Protein AF-A0A519RRS4-F1 (afdb_monomer_lite)

Foldseek 3Di:
DCPVVVVVVVVVPPPPPPPDDPPPPPPDDPDPPPPPPADWAWDDKDWDFDDDDPVDTRTQKIKTWTAHPVPRHIDIDMDGD

Sequence (81 aa):
AAALLVLGLLASSLHTDAAAAPQGTALTFPVPSGVANQQSVLDRIYLHIEGGTFWVPNVKYVELKGTLPTTREAVVSRFTV

Radius of gyration: 24.12 Å; chains: 1; bounding box: 41×36×73 Å

pLDDT: mean 74.48, std 18.28, range [42.84, 96.06]

Secondary structure (DSSP, 8-state):
--HHHHHHHHHTT---------------PPPPTT------EEEEEEEEEEEEETTEEEEEEEEEEEE-TTT--EEEEEEE-

Structure (mmCIF, N/CA/C/O backbone):
data_AF-A0A519RRS4-F1
#
_entry.id   AF-A0A519RRS4-F1
#
loop_
_atom_site.group_PDB
_atom_site.id
_atom_site.type_symbol
_atom_site.label_atom_id
_atom_site.label_alt_id
_atom_site.label_comp_id
_atom_site.label_asym_id
_atom_site.label_entity_id
_atom_site.label_seq_id
_atom_site.pdbx_PDB_ins_code
_atom_site.Cartn_x
_atom_site.Cartn_y
_atom_site.Cartn_z
_atom_site.occupancy
_atom_site.B_iso_or_equiv
_atom_site.auth_seq_id
_atom_site.auth_comp_id
_atom_site.auth_asym_id
_atom_site.auth_atom_id
_atom_site.pdbx_PDB_model_num
ATOM 1 N N . ALA A 1 1 ? 30.028 -23.349 55.302 1.00 57.69 1 ALA A N 1
ATOM 2 C CA . ALA A 1 1 ? 28.916 -22.866 54.456 1.00 57.69 1 ALA A CA 1
ATOM 3 C C . ALA A 1 1 ? 29.378 -22.490 53.031 1.00 57.69 1 ALA A C 1
ATOM 5 O O . ALA A 1 1 ? 28.993 -21.448 52.529 1.00 57.69 1 ALA A O 1
ATOM 6 N N . ALA A 1 2 ? 30.189 -23.330 52.363 1.00 52.62 2 ALA A N 1
ATOM 7 C CA . ALA A 1 2 ? 30.709 -23.062 51.007 1.00 52.62 2 ALA A CA 1
ATOM 8 C C . ALA A 1 2 ? 30.335 -24.147 49.970 1.00 52.62 2 ALA A C 1
ATOM 10 O O . ALA A 1 2 ? 30.332 -23.880 48.776 1.00 52.62 2 ALA A O 1
ATOM 11 N N . ALA A 1 3 ? 29.946 -25.352 50.410 1.00 51.06 3 ALA A N 1
ATOM 12 C CA . ALA A 1 3 ? 29.607 -26.463 49.513 1.00 51.06 3 ALA A CA 1
ATOM 13 C C . ALA A 1 3 ? 28.263 -26.286 48.771 1.00 51.06 3 ALA A C 1
ATOM 15 O O . ALA A 1 3 ? 28.098 -26.798 47.671 1.00 51.06 3 ALA A O 1
ATOM 16 N N . LEU A 1 4 ? 27.320 -25.518 49.332 1.00 54.38 4 LEU A N 1
ATOM 17 C CA . LEU A 1 4 ? 26.015 -25.249 48.706 1.00 54.38 4 LEU A CA 1
ATOM 18 C C . LEU A 1 4 ? 26.086 -24.239 47.546 1.00 54.38 4 LEU A C 1
ATOM 20 O O . LEU A 1 4 ? 25.241 -24.271 46.659 1.00 54.38 4 LEU A O 1
ATOM 24 N N . LEU A 1 5 ? 27.107 -23.378 47.519 1.00 53.34 5 LEU A N 1
ATOM 25 C CA . LEU A 1 5 ? 27.272 -22.349 46.485 1.00 53.34 5 LEU A CA 1
ATOM 26 C C . LEU A 1 5 ? 27.839 -22.911 45.173 1.00 53.34 5 LEU A C 1
ATOM 28 O O . LEU A 1 5 ? 27.499 -22.422 44.100 1.00 53.34 5 LEU A O 1
ATOM 32 N N . VAL A 1 6 ? 28.647 -23.974 45.241 1.00 53.94 6 VAL A N 1
ATOM 33 C CA . VAL A 1 6 ? 29.247 -24.603 44.051 1.00 53.94 6 VAL A CA 1
ATOM 34 C C . VAL A 1 6 ? 28.226 -25.458 43.291 1.00 53.94 6 VAL A C 1
ATOM 36 O O . VAL A 1 6 ? 28.246 -25.486 42.064 1.00 53.94 6 VAL A O 1
ATOM 39 N N . LEU A 1 7 ? 27.275 -26.087 43.993 1.00 53.88 7 LEU A N 1
ATOM 40 C CA . LEU A 1 7 ? 26.224 -26.888 43.357 1.00 53.88 7 LEU A CA 1
ATOM 41 C C . LEU A 1 7 ? 25.183 -26.014 42.630 1.00 53.88 7 LEU A C 1
ATOM 43 O O . LEU A 1 7 ? 24.692 -26.398 41.573 1.00 53.88 7 LEU A O 1
ATOM 47 N N . GLY A 1 8 ? 24.898 -24.814 43.152 1.00 54.34 8 GLY A N 1
ATOM 48 C CA . GLY A 1 8 ? 24.016 -23.841 42.498 1.00 54.34 8 GLY A CA 1
ATOM 49 C C . GLY A 1 8 ? 24.608 -23.233 41.222 1.00 54.34 8 GLY A C 1
ATOM 50 O O . GLY A 1 8 ? 23.866 -22.916 40.298 1.00 54.34 8 GLY A O 1
ATOM 51 N N . LEU A 1 9 ? 25.938 -23.125 41.129 1.00 55.88 9 LEU A N 1
ATOM 52 C CA . LEU A 1 9 ? 26.608 -22.570 39.948 1.00 55.88 9 LEU A CA 1
ATOM 53 C C . LEU A 1 9 ? 26.666 -23.562 38.771 1.00 55.88 9 LEU A C 1
ATOM 55 O O . LEU A 1 9 ? 26.741 -23.133 37.622 1.00 55.88 9 LEU A O 1
ATOM 59 N N . LEU A 1 10 ? 26.575 -24.873 39.035 1.00 55.34 10 LEU A N 1
ATOM 60 C CA . LEU A 1 10 ? 26.509 -25.906 37.991 1.00 55.34 10 LEU A CA 1
ATOM 61 C C . LEU A 1 10 ? 25.121 -26.052 37.342 1.00 55.34 10 LEU A C 1
ATOM 63 O O . LEU A 1 10 ? 25.029 -26.609 36.253 1.00 55.34 10 LEU A O 1
ATOM 67 N N . ALA A 1 11 ? 24.044 -25.576 37.975 1.00 52.56 11 ALA A N 1
ATOM 68 C CA . ALA A 1 11 ? 22.688 -25.708 37.428 1.00 52.56 11 ALA A CA 1
ATOM 69 C C . ALA A 1 11 ? 22.354 -24.646 36.361 1.00 52.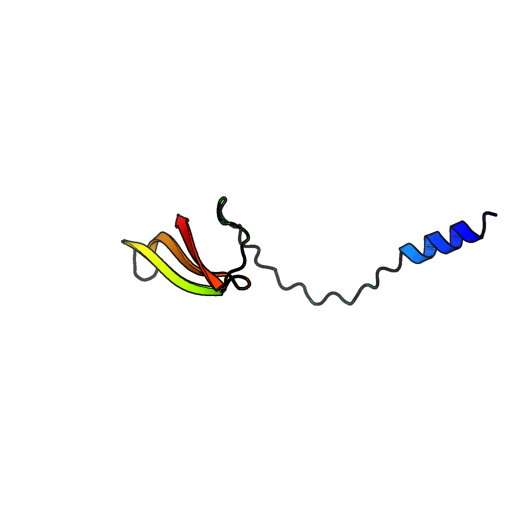56 11 ALA A C 1
ATOM 71 O O . ALA A 1 11 ? 21.463 -24.856 35.540 1.00 52.56 11 ALA A O 1
ATOM 72 N N . SER A 1 12 ? 23.079 -23.524 36.333 1.00 54.22 12 SER A N 1
ATOM 73 C CA . SER A 1 12 ? 22.813 -22.403 35.417 1.00 54.22 12 SER A CA 1
ATOM 74 C C . SER A 1 12 ? 23.320 -22.623 33.986 1.00 54.22 12 SER A C 1
ATOM 76 O O . SER A 1 12 ? 23.034 -21.809 33.111 1.00 54.22 12 SER A O 1
ATOM 78 N N . SER A 1 13 ? 24.086 -23.688 33.731 1.00 57.19 13 SER A N 1
ATOM 79 C CA . SER A 1 13 ? 24.698 -23.971 32.423 1.00 57.19 13 SER A CA 1
ATOM 80 C C . SER A 1 13 ? 23.926 -24.981 31.571 1.00 57.19 13 SER A C 1
ATOM 82 O O . SER A 1 13 ? 24.304 -25.221 30.426 1.00 57.19 13 SER A O 1
ATOM 84 N N . LEU A 1 14 ? 22.817 -25.534 32.069 1.00 53.78 14 LEU A N 1
ATOM 85 C CA . LEU A 1 14 ? 21.922 -26.375 31.273 1.00 53.78 14 LEU A CA 1
ATOM 86 C C . LEU A 1 14 ? 20.976 -25.494 30.445 1.00 53.78 14 LEU A C 1
ATOM 88 O O . LEU A 1 14 ? 19.773 -25.435 30.692 1.00 53.78 14 LEU A O 1
ATOM 92 N N . HIS A 1 15 ? 21.512 -24.817 29.429 1.00 59.53 15 HIS A N 1
ATOM 93 C CA . HIS A 1 15 ? 20.682 -24.523 28.266 1.00 59.53 15 HIS A CA 1
ATOM 94 C C . HIS A 1 15 ? 20.389 -25.871 27.603 1.00 59.53 15 HIS A C 1
ATOM 96 O O . HIS A 1 15 ? 21.296 -26.550 27.129 1.00 59.53 15 HIS A O 1
ATOM 102 N N . THR A 1 16 ? 19.125 -26.299 27.641 1.00 54.81 16 THR A N 1
ATOM 103 C CA . THR A 1 16 ? 18.666 -27.396 26.788 1.00 54.81 16 THR A CA 1
ATOM 104 C C . THR A 1 16 ? 18.842 -26.912 25.358 1.00 54.81 16 THR A C 1
ATOM 106 O O . THR A 1 16 ? 18.068 -26.076 24.895 1.00 54.81 16 THR A O 1
ATOM 109 N N . ASP A 1 17 ? 19.891 -27.388 24.692 1.00 50.09 17 ASP A N 1
ATOM 110 C CA . ASP A 1 17 ? 20.073 -27.240 23.253 1.00 50.09 17 ASP A CA 1
ATOM 111 C C . ASP A 1 17 ? 18.966 -28.073 22.592 1.00 50.09 17 ASP A C 1
ATOM 113 O O . ASP A 1 17 ? 19.108 -29.260 22.289 1.00 50.09 17 ASP A O 1
ATOM 117 N N . ALA A 1 18 ? 17.773 -27.482 22.511 1.00 51.31 18 ALA A N 1
ATOM 118 C CA . ALA A 1 18 ? 16.702 -28.003 21.691 1.00 51.31 18 ALA A CA 1
ATOM 119 C C . ALA A 1 18 ? 17.242 -27.971 20.266 1.00 51.31 18 ALA A C 1
ATOM 121 O O . ALA A 1 18 ? 17.470 -26.888 19.732 1.00 51.31 18 ALA A O 1
ATOM 122 N N . ALA A 1 19 ? 17.503 -29.162 19.715 1.00 52.25 19 ALA A N 1
ATOM 123 C CA . ALA A 1 19 ? 18.038 -29.383 18.381 1.00 52.25 19 ALA A CA 1
ATOM 124 C C . ALA A 1 19 ? 17.593 -28.271 17.427 1.00 52.25 19 ALA A C 1
ATOM 126 O O . ALA A 1 19 ? 16.406 -28.154 17.113 1.00 52.25 19 ALA A O 1
ATOM 127 N N . ALA A 1 20 ? 18.547 -27.430 17.026 1.00 55.31 20 ALA A N 1
ATOM 128 C CA . ALA A 1 20 ? 18.313 -26.351 16.091 1.00 55.31 20 ALA A CA 1
ATOM 129 C C . ALA A 1 20 ? 17.690 -26.945 14.822 1.00 55.31 20 ALA A C 1
ATOM 131 O O . ALA A 1 20 ? 18.368 -27.587 14.017 1.00 55.31 20 ALA A O 1
ATOM 132 N N . ALA A 1 21 ? 16.383 -26.738 14.641 1.00 59.69 21 ALA A N 1
ATOM 133 C CA . ALA A 1 21 ? 15.783 -26.833 13.322 1.00 59.69 21 ALA A CA 1
ATOM 134 C C . ALA A 1 21 ? 16.623 -25.941 12.393 1.00 59.69 21 ALA A C 1
ATOM 136 O O . ALA A 1 21 ? 17.053 -24.871 12.844 1.00 59.69 21 ALA A O 1
ATOM 137 N N . PRO A 1 22 ? 16.902 -26.352 11.140 1.00 57.97 22 PRO A N 1
ATOM 138 C CA . PRO A 1 22 ? 17.647 -25.511 10.220 1.00 57.97 22 PRO A CA 1
ATOM 139 C C . PRO A 1 22 ? 16.959 -24.152 10.203 1.00 57.97 22 PRO A C 1
ATOM 141 O O . PRO A 1 22 ? 15.791 -24.048 9.825 1.00 57.97 22 PRO A O 1
ATOM 144 N N . GLN A 1 23 ? 17.661 -23.128 10.692 1.00 56.59 23 GLN A N 1
ATOM 145 C CA . GLN A 1 23 ? 17.208 -21.755 10.582 1.00 56.59 23 GLN A CA 1
ATOM 146 C C . GLN A 1 23 ? 17.304 -21.434 9.097 1.00 56.59 23 GLN A C 1
ATOM 148 O O . GLN A 1 23 ? 18.335 -20.974 8.609 1.00 56.59 23 GLN A O 1
ATOM 153 N N . GLY A 1 24 ? 16.259 -21.812 8.354 1.00 54.09 24 GLY A N 1
ATOM 154 C CA . GLY A 1 24 ? 16.093 -21.436 6.964 1.00 54.09 24 GLY A CA 1
ATOM 155 C C . GLY A 1 24 ? 16.339 -19.944 6.895 1.00 54.09 24 GLY A C 1
ATOM 156 O O . GLY A 1 24 ? 15.814 -19.216 7.735 1.00 54.09 24 GLY A O 1
ATOM 157 N N . THR A 1 25 ? 17.220 -19.534 5.985 1.00 53.31 25 THR A N 1
ATOM 158 C CA . THR A 1 25 ? 17.701 -18.164 5.828 1.00 53.31 25 THR A CA 1
ATOM 159 C C . THR A 1 25 ? 16.555 -17.189 6.058 1.00 53.31 25 THR A C 1
ATOM 161 O O . THR A 1 25 ? 15.690 -17.030 5.197 1.00 53.31 25 THR A O 1
ATOM 164 N N . ALA A 1 26 ? 16.505 -16.593 7.250 1.00 55.31 26 ALA A N 1
ATOM 165 C CA . ALA A 1 26 ? 15.501 -15.599 7.556 1.00 55.31 26 ALA A CA 1
ATOM 166 C C . ALA A 1 26 ? 15.804 -14.430 6.624 1.00 55.31 26 ALA A C 1
ATOM 168 O O . ALA A 1 26 ? 16.839 -13.774 6.750 1.00 55.31 26 ALA A O 1
ATOM 169 N N . LEU A 1 27 ? 14.952 -14.237 5.619 1.00 53.66 27 LEU A N 1
ATOM 170 C CA . LEU A 1 27 ? 15.038 -13.088 4.735 1.00 53.66 27 LEU A CA 1
ATOM 171 C C . LEU A 1 27 ? 14.698 -11.864 5.590 1.00 53.66 27 LEU A C 1
ATOM 173 O O . LEU A 1 27 ? 13.533 -11.531 5.795 1.00 53.66 27 LEU A O 1
ATOM 177 N N . THR A 1 28 ? 15.723 -11.243 6.169 1.00 42.84 28 THR A N 1
ATOM 178 C CA . THR A 1 28 ? 15.583 -9.990 6.905 1.00 42.84 28 THR A CA 1
ATOM 179 C C . THR A 1 28 ? 15.394 -8.882 5.883 1.00 42.84 28 THR A C 1
ATOM 181 O O . THR A 1 28 ? 16.352 -8.427 5.258 1.00 42.84 28 THR A O 1
ATOM 184 N N . PHE A 1 29 ? 14.149 -8.459 5.690 1.00 60.53 29 PHE A N 1
ATOM 185 C CA . PHE A 1 29 ? 13.837 -7.293 4.875 1.00 60.53 29 PHE A CA 1
ATOM 186 C C . PHE A 1 29 ? 14.083 -6.032 5.715 1.00 60.53 29 PHE A C 1
ATOM 188 O O . PHE A 1 29 ? 13.439 -5.877 6.757 1.00 60.53 29 PHE A O 1
ATOM 195 N N . PRO A 1 30 ? 15.012 -5.139 5.324 1.00 57.81 30 PRO A N 1
ATOM 196 C CA . PRO A 1 30 ? 15.181 -3.872 6.016 1.00 57.81 30 PRO A CA 1
ATOM 197 C C . PRO A 1 30 ? 13.879 -3.079 5.905 1.00 57.81 30 PRO A C 1
ATOM 199 O O . PRO A 1 30 ? 13.420 -2.760 4.810 1.00 57.81 30 PRO A O 1
ATOM 202 N N . VAL A 1 31 ? 13.266 -2.794 7.051 1.00 60.88 31 VAL A N 1
ATOM 203 C CA . VAL A 1 31 ? 12.081 -1.942 7.127 1.00 60.88 31 V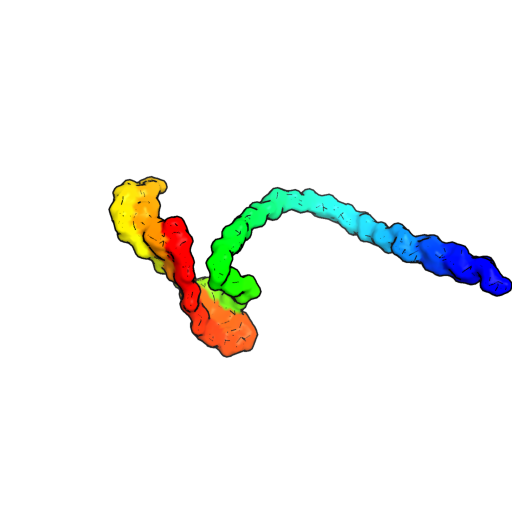AL A CA 1
ATOM 204 C C . VAL A 1 31 ? 12.536 -0.501 6.870 1.00 60.88 31 VAL A C 1
ATOM 206 O O . VAL A 1 31 ? 13.406 -0.018 7.602 1.00 60.88 31 VAL A O 1
ATOM 209 N N . PRO A 1 32 ? 11.999 0.199 5.851 1.00 57.66 32 PRO A N 1
ATOM 210 C CA . PRO A 1 32 ? 12.300 1.608 5.631 1.00 57.66 32 PRO A CA 1
ATOM 211 C C . PRO A 1 32 ? 11.992 2.422 6.891 1.00 57.66 32 PRO A C 1
ATOM 213 O O . PRO A 1 32 ? 10.968 2.214 7.551 1.00 57.66 32 PRO A O 1
ATOM 216 N N . SER A 1 33 ? 12.882 3.349 7.242 1.00 54.50 33 SER A N 1
ATOM 217 C CA . SER A 1 33 ? 12.697 4.235 8.390 1.00 54.50 33 SER A CA 1
ATOM 218 C C . SER A 1 33 ? 11.348 4.960 8.298 1.00 54.50 33 SER A C 1
ATOM 220 O O . SER A 1 33 ? 11.026 5.579 7.288 1.00 54.50 33 SER A O 1
ATOM 222 N N . GLY A 1 34 ? 10.542 4.867 9.359 1.00 54.22 34 GLY A N 1
ATOM 223 C CA . GLY A 1 34 ? 9.216 5.494 9.430 1.00 54.22 34 GLY A CA 1
ATOM 224 C C . GLY A 1 34 ? 8.027 4.551 9.223 1.00 54.22 34 GLY A C 1
ATOM 225 O O . GLY A 1 34 ? 6.896 4.968 9.463 1.00 54.22 34 GLY A O 1
ATOM 226 N N . VAL A 1 35 ? 8.243 3.279 8.865 1.00 56.31 35 VAL A N 1
ATOM 227 C CA . VAL A 1 35 ? 7.186 2.262 8.980 1.00 56.31 35 VAL A CA 1
ATOM 228 C C . VAL A 1 35 ? 7.199 1.733 10.413 1.00 56.31 35 VAL A C 1
ATOM 230 O O . VAL A 1 35 ? 8.169 1.114 10.851 1.00 56.31 35 VAL A O 1
ATOM 233 N N . ALA A 1 36 ? 6.143 2.017 11.178 1.00 58.66 36 ALA A N 1
ATOM 234 C CA . ALA A 1 36 ? 5.991 1.465 12.519 1.00 58.66 36 ALA A CA 1
ATOM 235 C C . ALA A 1 36 ? 6.031 -0.073 12.448 1.00 58.66 36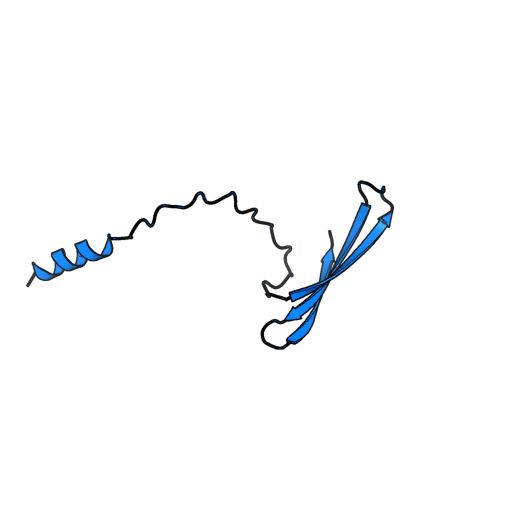 ALA A C 1
ATOM 237 O O . ALA A 1 36 ? 5.389 -0.658 11.576 1.00 58.66 36 ALA A O 1
ATOM 238 N N . ASN A 1 37 ? 6.739 -0.727 13.379 1.00 64.19 37 ASN A N 1
ATOM 239 C CA . ASN A 1 37 ? 6.679 -2.181 13.607 1.00 64.19 37 ASN A CA 1
ATOM 240 C C . ASN A 1 37 ? 5.305 -2.569 14.187 1.00 64.19 37 ASN A C 1
ATOM 242 O O . ASN A 1 37 ? 5.188 -3.098 15.291 1.00 64.19 37 ASN A O 1
ATOM 246 N N . GLN A 1 38 ? 4.241 -2.222 13.472 1.00 69.38 38 GLN A N 1
ATOM 247 C CA . GLN A 1 38 ? 2.871 -2.424 13.885 1.00 69.38 38 GLN A CA 1
ATOM 248 C C . GLN A 1 38 ? 2.276 -3.544 13.043 1.00 69.38 38 GLN A C 1
ATOM 250 O O . GLN A 1 38 ? 2.113 -3.430 11.828 1.00 69.38 38 GLN A O 1
ATOM 255 N N . GLN A 1 39 ? 1.972 -4.653 13.710 1.00 77.00 39 GLN A N 1
ATOM 256 C CA . GLN A 1 39 ? 1.350 -5.801 13.075 1.00 77.00 39 GLN A CA 1
ATOM 257 C C . GLN A 1 39 ? -0.085 -5.437 12.673 1.00 77.00 39 GLN A C 1
ATOM 259 O O . GLN A 1 39 ? -0.879 -5.001 13.506 1.00 77.00 39 GLN A O 1
ATOM 264 N N . SER A 1 40 ? -0.409 -5.607 11.393 1.00 83.81 40 SER A N 1
ATOM 265 C CA . SER A 1 40 ? -1.740 -5.361 10.837 1.00 83.81 40 SER A CA 1
ATOM 266 C C . SER A 1 40 ? -2.146 -6.500 9.906 1.00 83.81 40 SER A C 1
ATOM 268 O O . SER A 1 40 ? -1.299 -7.164 9.305 1.00 83.81 40 SER A O 1
ATOM 270 N N . VAL A 1 41 ? -3.451 -6.749 9.819 1.00 89.81 41 VAL A N 1
ATOM 271 C CA . VAL A 1 41 ? -4.040 -7.638 8.815 1.00 89.81 41 VAL A CA 1
ATOM 272 C C . VAL A 1 41 ? -4.160 -6.839 7.524 1.00 89.81 41 VAL A C 1
ATOM 274 O O . VAL A 1 41 ? -4.809 -5.799 7.517 1.00 89.81 41 VAL A O 1
ATOM 277 N N . LEU A 1 42 ? -3.492 -7.280 6.459 1.00 91.69 42 LEU A N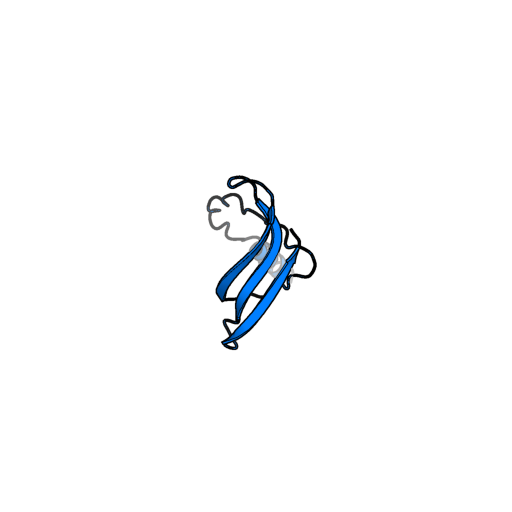 1
ATOM 278 C CA . LEU A 1 42 ? -3.427 -6.545 5.198 1.00 91.69 42 LEU A CA 1
ATOM 279 C C . LEU A 1 42 ? -4.660 -6.823 4.331 1.00 91.69 42 LEU A C 1
ATOM 281 O O . LEU A 1 42 ? -4.907 -7.966 3.956 1.00 91.69 42 LEU A O 1
ATOM 285 N N . ASP A 1 43 ? -5.375 -5.764 3.960 1.00 93.06 43 ASP A N 1
ATOM 286 C CA . ASP A 1 43 ? -6.597 -5.839 3.154 1.00 93.06 43 ASP A CA 1
ATOM 287 C C . ASP A 1 43 ? -6.330 -5.494 1.682 1.00 93.06 43 ASP A C 1
ATOM 289 O O . ASP A 1 43 ? -6.925 -6.072 0.768 1.00 93.06 43 ASP A O 1
ATOM 293 N N . ARG A 1 44 ? -5.451 -4.514 1.425 1.00 93.69 44 ARG A N 1
ATOM 294 C CA . ARG A 1 44 ? -5.149 -4.046 0.066 1.00 93.69 44 ARG A CA 1
ATOM 295 C C . ARG A 1 44 ? -3.757 -3.441 -0.046 1.00 93.69 44 ARG A C 1
ATOM 297 O O . ARG A 1 44 ? -3.321 -2.692 0.823 1.00 93.69 44 ARG A O 1
ATOM 304 N N . ILE A 1 45 ? -3.125 -3.689 -1.189 1.00 95.12 45 ILE A N 1
ATOM 305 C CA . ILE A 1 45 ? -1.900 -3.020 -1.629 1.00 95.12 45 ILE A CA 1
ATOM 306 C C . ILE A 1 45 ? -2.246 -2.158 -2.844 1.00 95.12 45 ILE A C 1
ATOM 308 O O . ILE A 1 45 ? -2.882 -2.638 -3.784 1.00 95.12 45 ILE A O 1
ATOM 312 N N . TYR A 1 46 ? -1.838 -0.893 -2.828 1.00 96.06 46 TYR A N 1
ATOM 313 C CA . TYR A 1 46 ? -1.925 0.022 -3.961 1.00 96.06 46 TYR A CA 1
ATOM 314 C C . TYR A 1 46 ? -0.519 0.433 -4.393 1.00 96.06 46 TYR A C 1
ATOM 316 O O . TYR A 1 46 ? 0.293 0.846 -3.567 1.00 96.06 46 TYR A O 1
ATOM 324 N N . LEU A 1 47 ? -0.245 0.332 -5.692 1.00 94.50 47 LEU A N 1
ATOM 325 C CA . LEU A 1 47 ? 1.026 0.727 -6.287 1.00 94.50 47 LEU A CA 1
ATOM 326 C C . LEU A 1 47 ? 0.786 1.941 -7.181 1.00 94.50 47 LEU A C 1
ATOM 328 O O . LEU A 1 47 ? -0.006 1.864 -8.121 1.00 94.50 47 LEU A O 1
ATOM 332 N N . HIS A 1 48 ? 1.484 3.044 -6.912 1.00 95.50 48 HIS A N 1
ATOM 333 C CA . HIS A 1 48 ? 1.531 4.176 -7.836 1.00 95.50 48 HIS A CA 1
ATOM 334 C C . HIS A 1 48 ? 2.700 3.988 -8.790 1.00 95.50 48 HIS A C 1
ATOM 336 O O . HIS A 1 48 ? 3.856 4.017 -8.368 1.00 95.50 48 HIS A O 1
ATOM 342 N N . ILE A 1 49 ? 2.400 3.755 -10.063 1.00 95.62 49 ILE A N 1
ATOM 343 C CA . ILE A 1 49 ? 3.393 3.457 -11.094 1.00 95.62 49 ILE A CA 1
ATOM 344 C C . ILE A 1 49 ? 3.389 4.591 -12.111 1.00 95.62 49 ILE A C 1
ATOM 346 O O . ILE A 1 49 ? 2.343 4.934 -12.660 1.00 95.62 49 ILE A O 1
ATOM 350 N N . GLU A 1 50 ? 4.569 5.133 -12.400 1.00 95.69 50 GLU A N 1
ATOM 351 C CA . GLU A 1 50 ? 4.746 6.166 -13.423 1.00 95.69 50 GLU A CA 1
ATOM 352 C C . GLU A 1 50 ? 5.730 5.687 -14.493 1.00 95.69 50 GLU A C 1
ATOM 354 O O . GLU A 1 50 ? 6.948 5.873 -14.404 1.00 95.69 50 GLU A O 1
ATOM 359 N N . GLY A 1 51 ? 5.179 5.053 -15.527 1.00 94.88 51 GLY A N 1
ATOM 360 C CA . GLY A 1 51 ? 5.945 4.496 -16.640 1.00 94.88 51 GLY A CA 1
ATOM 361 C C . GLY A 1 51 ? 6.676 3.195 -16.292 1.00 94.88 51 GLY A C 1
ATOM 362 O O . GLY A 1 51 ? 6.294 2.455 -15.384 1.00 94.88 51 GLY A O 1
ATOM 363 N N . GLY A 1 52 ? 7.738 2.910 -17.046 1.00 90.44 52 GLY A N 1
ATOM 364 C CA . GLY A 1 52 ? 8.444 1.629 -17.008 1.00 90.44 52 GLY A CA 1
ATOM 365 C C . GLY A 1 52 ? 7.909 0.642 -18.044 1.00 90.44 52 GLY A C 1
ATOM 366 O O . GLY A 1 52 ? 7.223 1.018 -18.995 1.00 90.44 52 GLY A O 1
ATOM 367 N N . THR A 1 53 ? 8.254 -0.628 -17.871 1.00 92.56 53 THR A N 1
ATOM 368 C CA . THR A 1 53 ? 7.786 -1.719 -18.735 1.00 92.56 53 THR A CA 1
ATOM 369 C C . THR A 1 53 ? 6.942 -2.692 -17.927 1.00 92.56 53 THR A C 1
ATOM 371 O O . THR A 1 53 ? 7.000 -2.695 -16.701 1.00 92.56 53 THR A O 1
ATOM 374 N N . PHE A 1 54 ? 6.182 -3.552 -18.606 1.00 85.00 54 PHE A N 1
ATOM 375 C CA . PHE A 1 54 ? 5.370 -4.579 -17.947 1.00 85.00 54 PHE A CA 1
ATOM 376 C C . PHE A 1 54 ? 6.180 -5.446 -16.963 1.00 85.00 54 PHE A C 1
ATOM 378 O O . PHE A 1 54 ? 5.676 -5.824 -15.912 1.00 85.00 54 PHE A O 1
ATOM 385 N N . TRP A 1 55 ? 7.448 -5.719 -17.280 1.00 90.94 55 TRP A N 1
ATOM 386 C CA . TRP A 1 55 ? 8.331 -6.545 -16.453 1.00 90.94 55 TRP A CA 1
ATOM 387 C C . TRP A 1 55 ? 9.066 -5.763 -15.366 1.00 90.94 55 TRP A C 1
ATOM 389 O O . TRP A 1 55 ? 9.494 -6.348 -14.375 1.00 90.94 55 TRP A O 1
ATOM 399 N N . VAL A 1 56 ? 9.226 -4.452 -15.552 1.00 93.56 56 VAL A N 1
ATOM 400 C CA . VAL A 1 56 ? 9.934 -3.571 -14.619 1.00 93.56 56 VAL A CA 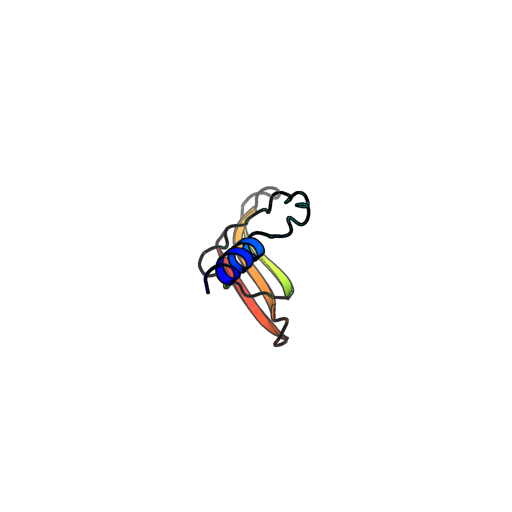1
ATOM 401 C C . VAL A 1 56 ? 9.175 -2.243 -14.534 1.00 93.56 56 VAL A C 1
ATOM 403 O O . VAL A 1 56 ? 9.503 -1.294 -15.261 1.00 93.56 56 VAL A O 1
ATOM 406 N N . PRO A 1 57 ? 8.115 -2.172 -13.709 1.00 94.62 57 PRO A N 1
ATOM 407 C CA . PRO A 1 57 ? 7.386 -0.933 -13.493 1.00 94.62 57 PRO A CA 1
ATOM 408 C C . PRO A 1 57 ? 8.220 0.051 -12.669 1.00 94.62 57 PRO A C 1
ATOM 410 O O . PRO A 1 57 ? 8.982 -0.336 -11.784 1.00 94.62 57 PRO A O 1
ATOM 413 N N . ASN A 1 58 ? 8.033 1.344 -12.922 1.00 95.19 58 ASN A N 1
ATOM 414 C CA . ASN A 1 58 ? 8.632 2.413 -12.125 1.00 95.19 58 ASN A CA 1
ATOM 415 C C . ASN A 1 58 ? 7.679 2.797 -10.984 1.00 95.19 58 ASN A C 1
ATOM 417 O O . ASN A 1 58 ? 6.855 3.706 -11.126 1.00 95.19 58 ASN A O 1
ATOM 421 N N . VAL A 1 59 ? 7.750 2.052 -9.879 1.00 95.44 59 VAL A N 1
ATOM 422 C CA . VAL A 1 59 ? 6.917 2.283 -8.690 1.00 95.44 59 VAL A CA 1
ATOM 423 C C . VAL A 1 59 ? 7.418 3.524 -7.959 1.00 95.44 59 VAL A C 1
ATOM 425 O O . VAL A 1 59 ? 8.587 3.610 -7.607 1.00 95.44 59 VAL A O 1
ATOM 428 N N . LYS A 1 60 ? 6.531 4.487 -7.723 1.00 94.75 60 LYS A N 1
ATOM 429 C CA . LYS A 1 60 ? 6.833 5.716 -6.979 1.00 94.75 60 LYS A CA 1
ATOM 430 C C . LYS A 1 60 ? 6.537 5.581 -5.504 1.00 94.75 60 LYS A C 1
ATOM 432 O O . LYS A 1 60 ? 7.308 6.032 -4.669 1.00 94.75 60 LYS A O 1
ATOM 437 N N . TYR A 1 61 ? 5.406 4.974 -5.181 1.00 94.56 61 TYR A N 1
ATOM 438 C CA . TYR A 1 61 ? 5.080 4.653 -3.807 1.00 94.56 61 TYR A CA 1
ATOM 439 C C . TYR A 1 61 ? 4.173 3.438 -3.742 1.00 94.56 61 TYR A C 1
ATOM 441 O O . TYR A 1 61 ? 3.430 3.124 -4.680 1.00 94.56 61 TYR A O 1
ATOM 449 N N . VAL A 1 62 ? 4.216 2.798 -2.583 1.00 94.56 62 VAL A N 1
ATOM 450 C CA . VAL A 1 62 ? 3.305 1.735 -2.192 1.00 94.56 62 VAL A CA 1
ATOM 451 C C . VAL A 1 62 ? 2.459 2.253 -1.041 1.00 94.56 62 VAL A C 1
ATOM 453 O O . VAL A 1 62 ? 2.968 2.854 -0.095 1.00 94.56 62 VAL A O 1
ATOM 456 N N . GLU A 1 63 ? 1.155 2.042 -1.136 1.00 94.19 63 GLU A N 1
ATOM 457 C CA . GLU A 1 63 ? 0.206 2.282 -0.058 1.00 94.19 63 GLU A CA 1
ATOM 458 C C . GLU A 1 63 ? -0.373 0.943 0.398 1.00 94.19 63 GLU A C 1
ATOM 460 O O . GLU A 1 63 ? -0.854 0.144 -0.409 1.00 94.19 63 GLU A O 1
ATOM 465 N N . LEU A 1 64 ? -0.314 0.699 1.701 1.00 93.25 64 LEU A N 1
ATOM 466 C CA . LEU A 1 64 ? -0.849 -0.483 2.354 1.00 93.25 64 LEU A CA 1
ATOM 467 C C . LEU A 1 64 ? -2.076 -0.069 3.155 1.00 93.25 64 LEU A C 1
ATOM 469 O O . LEU A 1 64 ? -2.021 0.876 3.944 1.00 93.25 64 LEU A O 1
ATOM 473 N N . LYS A 1 65 ? -3.181 -0.784 2.960 1.00 92.56 65 LYS A N 1
ATOM 474 C CA . LYS A 1 65 ? -4.384 -0.657 3.781 1.00 9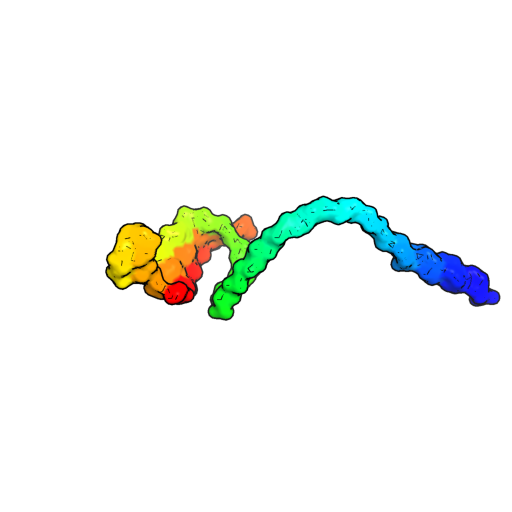2.56 65 LYS A CA 1
ATOM 475 C C . LYS A 1 65 ? -4.622 -1.957 4.509 1.00 92.56 65 LYS A C 1
ATOM 477 O O . LYS A 1 65 ? -4.593 -3.024 3.894 1.00 92.56 65 LYS A O 1
ATOM 482 N N . GLY A 1 66 ? -4.878 -1.850 5.795 1.00 92.88 66 GLY A N 1
ATOM 483 C CA . GLY A 1 66 ? -5.144 -2.993 6.637 1.00 92.88 66 GLY A CA 1
ATOM 484 C C . GLY A 1 66 ? -5.939 -2.609 7.864 1.00 92.88 66 GLY A C 1
ATOM 485 O O . GLY A 1 66 ? -6.416 -1.481 8.000 1.00 92.88 66 GLY A O 1
ATOM 486 N N . THR A 1 67 ? -6.013 -3.550 8.788 1.00 91.88 67 THR A N 1
ATOM 487 C CA . THR A 1 67 ? -6.734 -3.393 10.042 1.00 91.88 67 THR A CA 1
ATOM 488 C C . THR A 1 67 ? -5.871 -3.883 11.207 1.00 91.88 67 THR A C 1
ATOM 490 O O . THR A 1 67 ? -5.192 -4.909 11.103 1.00 91.88 67 THR A O 1
ATOM 493 N N . LEU A 1 68 ? -5.874 -3.170 12.335 1.00 87.75 68 LEU A N 1
ATOM 494 C CA . LEU A 1 68 ? -5.176 -3.614 13.543 1.00 87.75 68 LEU A CA 1
ATOM 495 C C . LEU A 1 68 ? -5.868 -4.845 14.150 1.00 87.75 68 LEU A C 1
ATOM 497 O O . LEU A 1 68 ? -7.085 -4.825 14.350 1.00 87.75 68 LEU A O 1
ATOM 501 N N . PRO A 1 69 ? -5.124 -5.907 14.507 1.00 82.12 69 PRO A N 1
ATOM 502 C CA . PRO A 1 69 ? -5.721 -7.158 14.972 1.00 82.12 69 PRO A CA 1
ATOM 503 C C . PRO A 1 69 ? -6.421 -7.013 16.330 1.00 82.12 69 PRO A C 1
ATOM 505 O O . PRO A 1 69 ? -7.378 -7.730 16.610 1.00 82.12 69 PRO A O 1
ATOM 508 N N . THR A 1 70 ? -5.960 -6.084 17.170 1.00 87.81 70 THR A N 1
ATOM 509 C CA . THR A 1 70 ? -6.472 -5.874 18.530 1.00 87.81 70 THR A CA 1
ATOM 510 C C . THR A 1 70 ? -7.656 -4.913 18.576 1.00 87.81 70 THR A C 1
ATOM 512 O O . THR A 1 70 ? -8.648 -5.208 19.236 1.00 87.81 70 THR A O 1
ATOM 515 N N . THR A 1 71 ? -7.579 -3.777 17.878 1.00 88.06 71 THR A N 1
ATOM 516 C CA . THR A 1 71 ? -8.606 -2.719 17.941 1.00 88.06 71 THR A CA 1
ATOM 517 C C . THR A 1 71 ? -9.618 -2.782 16.803 1.00 88.06 71 THR A C 1
ATOM 519 O O . THR A 1 71 ? -10.666 -2.148 16.888 1.00 88.06 71 THR A O 1
ATOM 522 N N . ARG A 1 72 ? -9.328 -3.552 15.745 1.00 88.44 72 ARG A N 1
ATOM 523 C CA . ARG A 1 72 ? -10.062 -3.540 14.470 1.00 88.44 72 ARG A CA 1
ATOM 524 C C . ARG A 1 72 ? -10.123 -2.169 13.790 1.00 88.44 72 ARG A C 1
ATOM 526 O O . ARG A 1 72 ? -11.002 -1.917 12.972 1.00 88.44 72 ARG A O 1
ATOM 533 N N . GLU A 1 73 ? -9.193 -1.283 14.121 1.00 90.69 73 GLU A N 1
ATOM 534 C CA . GLU A 1 73 ? -9.090 0.027 13.491 1.00 90.69 73 GLU A CA 1
ATOM 535 C C . GLU A 1 73 ? -8.412 -0.082 12.124 1.00 90.69 73 GLU A C 1
ATOM 537 O O . GLU A 1 73 ? -7.421 -0.802 11.973 1.00 90.69 73 GLU A O 1
ATOM 542 N N . ALA A 1 74 ? -8.941 0.641 11.137 1.00 90.69 74 ALA A N 1
ATOM 543 C CA . ALA A 1 74 ? -8.347 0.710 9.811 1.00 90.69 74 ALA A CA 1
ATOM 544 C C . ALA A 1 74 ? -7.045 1.520 9.852 1.00 90.69 74 ALA A C 1
ATOM 546 O O . ALA A 1 74 ? -7.023 2.662 10.309 1.00 90.69 74 ALA A O 1
ATOM 547 N N . VAL A 1 75 ? -5.972 0.945 9.319 1.00 91.62 75 VAL A N 1
ATOM 548 C CA . VAL A 1 75 ? -4.662 1.579 9.203 1.00 91.62 75 VAL A CA 1
ATOM 549 C C . VAL A 1 75 ? -4.284 1.718 7.733 1.00 91.62 75 VAL A C 1
ATOM 551 O O . VAL A 1 75 ? -4.449 0.795 6.933 1.00 91.62 75 VAL A O 1
ATOM 554 N N . VAL A 1 76 ? -3.775 2.895 7.373 1.00 92.62 76 VAL A N 1
ATOM 555 C CA . VAL A 1 76 ? -3.236 3.180 6.041 1.00 92.62 76 VAL A CA 1
ATOM 556 C C . VAL A 1 76 ? -1.807 3.672 6.204 1.00 92.62 76 VAL A C 1
ATOM 558 O O . VAL A 1 76 ? -1.567 4.642 6.921 1.00 92.62 76 VAL A O 1
ATOM 561 N N . SER A 1 77 ? -0.859 3.019 5.537 1.00 89.06 77 SER A N 1
ATOM 562 C CA . SER A 1 77 ? 0.548 3.419 5.527 1.00 89.06 77 SER A CA 1
ATOM 563 C C . SER A 1 77 ? 1.056 3.573 4.098 1.00 89.06 77 SER A C 1
ATOM 565 O O . SER A 1 77 ? 0.584 2.908 3.177 1.00 89.06 77 SER A O 1
ATOM 567 N N . ARG A 1 78 ? 2.008 4.486 3.896 1.00 90.88 78 ARG A N 1
ATOM 568 C CA . ARG A 1 78 ? 2.616 4.752 2.591 1.00 90.88 78 ARG A CA 1
ATOM 569 C C . ARG A 1 78 ? 4.123 4.868 2.733 1.00 90.88 78 ARG A C 1
ATOM 571 O O . ARG A 1 78 ? 4.595 5.530 3.655 1.00 90.88 78 ARG A O 1
ATOM 578 N N . PHE A 1 79 ? 4.853 4.284 1.792 1.00 87.19 79 PHE A N 1
ATOM 579 C CA . PHE A 1 79 ? 6.292 4.481 1.667 1.00 87.19 79 PHE A CA 1
ATOM 580 C C . PHE A 1 79 ? 6.710 4.589 0.197 1.00 87.19 79 PHE A C 1
ATOM 582 O O . PHE A 1 79 ? 6.078 4.020 -0.696 1.00 87.19 79 PHE A O 1
ATOM 589 N N . THR A 1 80 ? 7.762 5.366 -0.035 1.00 89.38 80 THR A N 1
ATOM 590 C CA . THR A 1 80 ? 8.407 5.534 -1.342 1.00 89.38 80 THR A CA 1
ATOM 591 C C . THR A 1 80 ? 9.346 4.356 -1.596 1.00 89.38 80 THR A C 1
ATOM 593 O O . THR A 1 80 ? 9.976 3.871 -0.652 1.00 89.38 80 THR A O 1
ATOM 596 N N . VAL A 1 81 ? 9.410 3.900 -2.849 1.00 82.31 81 VAL A N 1
ATOM 597 C CA . VAL A 1 81 ? 10.304 2.823 -3.319 1.00 82.31 81 VAL A CA 1
ATOM 598 C C . VAL A 1 81 ? 11.484 3.419 -4.074 1.00 82.31 81 VAL A C 1
ATOM 600 O O . VAL A 1 81 ? 11.265 4.427 -4.784 1.00 82.31 81 VAL A O 1
#